Protein AF-B0KKS2-F1 (afdb_monomer)

Foldseek 3Di:
DDDDDPDPDPPVPPPPDFDFDWDWDADPVGIDIDGDGDPVRVVVVVLVVCCVVPNDVRSVVVVVVVVVVVPPDPPPPPPPPDD

Radius of gyration: 22.16 Å; Cα contacts (8 Å, |Δi|>4): 47; chains: 1; bounding box: 64×37×66 Å

Structure (mmCIF, N/CA/C/O backbone):
data_AF-B0KKS2-F1
#
_entry.id   AF-B0KKS2-F1
#
loop_
_atom_site.group_PDB
_atom_site.id
_atom_site.type_symbol
_atom_site.label_atom_id
_atom_site.label_alt_id
_atom_site.label_comp_id
_atom_site.label_asym_id
_atom_site.label_entity_id
_atom_site.label_seq_id
_atom_site.pdbx_PDB_ins_code
_atom_site.Cartn_x
_atom_site.Cartn_y
_atom_site.Cartn_z
_atom_site.occupancy
_atom_site.B_iso_or_equiv
_atom_site.auth_seq_id
_atom_site.auth_comp_id
_atom_site.auth_asym_id
_atom_site.auth_atom_id
_atom_site.pdbx_PDB_model_num
ATOM 1 N N . MET A 1 1 ? 52.807 6.075 1.423 1.00 53.31 1 MET A N 1
ATOM 2 C CA . MET A 1 1 ? 51.618 6.902 1.715 1.00 53.31 1 MET A CA 1
ATOM 3 C C . MET A 1 1 ? 50.728 6.834 0.486 1.00 53.31 1 MET A C 1
ATOM 5 O O . MET A 1 1 ? 51.045 7.467 -0.509 1.00 53.31 1 MET A O 1
ATOM 9 N N . PHE A 1 2 ? 49.732 5.947 0.484 1.00 46.12 2 PHE A N 1
ATOM 10 C CA . PHE A 1 2 ? 48.822 5.792 -0.655 1.00 46.12 2 PHE A CA 1
ATOM 11 C C . PHE A 1 2 ? 47.703 6.833 -0.541 1.00 46.12 2 PHE A C 1
ATOM 13 O O . PHE A 1 2 ? 47.163 6.986 0.558 1.00 46.12 2 PHE A O 1
ATOM 20 N N . PRO A 1 3 ? 47.353 7.561 -1.614 1.00 57.97 3 PRO A N 1
ATOM 21 C CA . PRO A 1 3 ? 46.215 8.461 -1.569 1.00 57.97 3 PRO A CA 1
ATOM 22 C C . PRO A 1 3 ? 44.931 7.634 -1.464 1.00 57.97 3 PRO A C 1
ATOM 24 O O . PRO A 1 3 ? 44.708 6.689 -2.219 1.00 57.97 3 PRO A O 1
ATOM 27 N N . PHE A 1 4 ? 44.096 7.993 -0.495 1.00 62.22 4 PHE A N 1
ATOM 28 C CA . PHE A 1 4 ? 42.731 7.505 -0.381 1.00 62.22 4 PHE A CA 1
ATOM 29 C C . PHE A 1 4 ? 41.945 7.993 -1.604 1.00 62.22 4 PHE A C 1
ATOM 31 O O . PHE A 1 4 ? 41.712 9.192 -1.751 1.00 62.22 4 PHE A O 1
ATOM 38 N N . VAL A 1 5 ? 41.582 7.077 -2.503 1.00 66.19 5 VAL A N 1
ATOM 39 C CA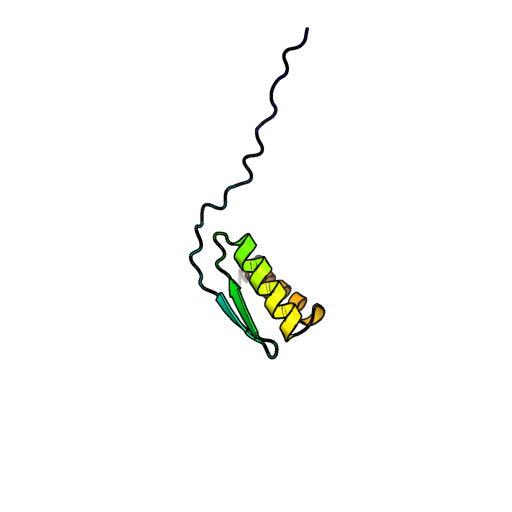 . VAL A 1 5 ? 40.681 7.364 -3.624 1.00 66.19 5 VAL A CA 1
ATOM 40 C C . VAL A 1 5 ? 39.256 7.182 -3.101 1.00 66.19 5 VAL A C 1
ATOM 42 O O . VAL A 1 5 ? 38.885 6.047 -2.790 1.00 66.19 5 VAL A O 1
ATOM 45 N N . PRO A 1 6 ? 38.448 8.248 -2.956 1.00 63.75 6 PRO A N 1
ATOM 46 C CA . PRO A 1 6 ? 37.049 8.077 -2.603 1.00 63.75 6 PRO A CA 1
ATOM 47 C C . PRO A 1 6 ? 36.366 7.304 -3.736 1.00 63.75 6 PRO A C 1
ATOM 49 O O . PRO A 1 6 ? 36.356 7.743 -4.886 1.00 63.75 6 PRO A O 1
ATOM 52 N N . GLY A 1 7 ? 35.843 6.119 -3.413 1.00 65.94 7 GLY A N 1
ATOM 53 C CA . GLY A 1 7 ? 35.043 5.326 -4.343 1.00 65.94 7 GLY A CA 1
ATOM 54 C C . GLY A 1 7 ? 33.818 6.114 -4.818 1.00 65.94 7 GLY A C 1
ATOM 55 O O . GLY A 1 7 ? 33.413 7.069 -4.148 1.00 65.94 7 GLY A O 1
ATOM 56 N N . PRO A 1 8 ? 33.223 5.737 -5.963 1.00 61.81 8 PRO A N 1
ATOM 57 C CA . PRO A 1 8 ? 32.067 6.438 -6.500 1.00 61.81 8 PRO A CA 1
ATOM 58 C C . PRO A 1 8 ? 30.999 6.526 -5.413 1.00 61.81 8 PRO A C 1
ATOM 60 O O . PRO A 1 8 ? 30.559 5.508 -4.868 1.00 61.81 8 PRO A O 1
ATOM 63 N N . LYS A 1 9 ? 30.628 7.764 -5.064 1.00 59.34 9 LYS A N 1
ATOM 64 C CA . LYS A 1 9 ? 29.470 8.046 -4.222 1.00 59.34 9 LYS A CA 1
ATOM 65 C C . LYS A 1 9 ? 28.334 7.273 -4.877 1.00 59.34 9 LYS A C 1
ATOM 67 O O . LYS A 1 9 ? 28.043 7.501 -6.048 1.00 59.34 9 LYS A O 1
ATOM 72 N N . ARG A 1 10 ? 27.763 6.296 -4.171 1.00 53.06 10 ARG A N 1
ATOM 73 C CA . ARG A 1 10 ? 26.511 5.677 -4.597 1.00 53.06 10 ARG A CA 1
ATOM 74 C C . ARG A 1 10 ? 25.478 6.796 -4.534 1.00 53.06 10 ARG A C 1
ATOM 76 O O . ARG A 1 10 ? 24.843 6.991 -3.504 1.00 53.06 10 ARG A O 1
ATOM 83 N N . GLU A 1 11 ? 25.390 7.589 -5.595 1.00 51.91 11 GLU A N 1
ATOM 84 C CA . GLU A 1 11 ? 24.169 8.277 -5.968 1.00 51.91 11 GLU A CA 1
ATOM 85 C C . GLU A 1 11 ? 23.178 7.151 -6.197 1.00 51.91 11 GLU A C 1
ATOM 87 O O . GLU A 1 11 ? 23.099 6.542 -7.262 1.00 51.91 11 GLU A O 1
ATOM 92 N N . LEU A 1 12 ? 22.524 6.774 -5.097 1.00 52.22 12 LEU A N 1
ATOM 93 C CA . LEU A 1 12 ? 21.274 6.057 -5.145 1.00 52.22 12 LEU A CA 1
ATOM 94 C C . LEU A 1 12 ? 20.433 6.876 -6.104 1.00 52.22 12 LEU A C 1
ATOM 96 O O . LEU A 1 12 ? 20.169 8.042 -5.819 1.00 52.22 12 LEU A O 1
ATOM 100 N N . PHE A 1 13 ? 20.172 6.286 -7.268 1.00 49.56 13 PHE A N 1
ATOM 101 C CA . PHE A 1 13 ? 19.258 6.765 -8.286 1.00 49.56 13 PHE A CA 1
ATOM 102 C C . PHE A 1 13 ? 18.105 7.473 -7.571 1.00 49.56 13 PHE A C 1
ATOM 104 O O . PHE A 1 13 ? 17.235 6.824 -6.995 1.00 49.56 13 PHE A O 1
ATOM 111 N N . MET A 1 14 ? 18.154 8.804 -7.504 1.00 53.19 14 MET A N 1
ATOM 112 C CA . MET A 1 14 ? 17.016 9.575 -7.043 1.00 53.19 14 MET A CA 1
ATOM 113 C C . MET A 1 14 ? 16.012 9.410 -8.165 1.00 53.19 14 MET A C 1
ATOM 115 O O . MET A 1 14 ? 16.161 10.033 -9.219 1.00 53.19 14 MET A O 1
ATOM 119 N N . SER A 1 15 ? 15.068 8.486 -7.976 1.00 54.41 15 SER A N 1
ATOM 120 C CA . SER A 1 15 ? 13.909 8.310 -8.838 1.00 54.41 15 SER A CA 1
ATOM 121 C C . SER A 1 15 ? 13.405 9.709 -9.197 1.00 54.41 15 SER A C 1
ATOM 123 O O . SER A 1 15 ? 12.958 10.453 -8.332 1.00 54.41 15 SER A O 1
ATOM 125 N N . THR A 1 16 ? 13.553 10.118 -10.462 1.00 64.44 16 THR A N 1
ATOM 126 C CA . THR A 1 16 ? 13.330 11.505 -10.939 1.00 64.44 16 THR A CA 1
ATOM 127 C C . THR A 1 16 ? 11.847 11.904 -10.919 1.00 64.44 16 THR A C 1
ATOM 129 O O . THR A 1 16 ? 11.434 12.908 -11.491 1.00 64.44 16 THR A O 1
ATOM 132 N N . HIS A 1 17 ? 11.027 11.085 -10.274 1.00 71.62 17 HIS A N 1
ATOM 133 C CA . HIS A 1 17 ? 9.587 11.157 -10.246 1.00 71.62 17 HIS A CA 1
ATOM 134 C C . HIS A 1 17 ? 9.193 11.635 -8.853 1.00 71.62 17 HIS A C 1
ATOM 136 O O . HIS A 1 17 ? 9.259 10.877 -7.888 1.00 71.62 17 HIS A O 1
ATOM 142 N N . ASN A 1 18 ? 8.815 12.907 -8.763 1.00 82.12 18 ASN A N 1
ATOM 143 C CA . ASN A 1 18 ? 8.167 13.446 -7.578 1.00 82.12 18 ASN A CA 1
ATOM 144 C C . ASN A 1 18 ? 6.713 12.966 -7.564 1.00 82.12 18 ASN A C 1
ATOM 146 O O . ASN A 1 18 ? 5.994 13.178 -8.545 1.00 82.12 18 ASN A O 1
ATOM 150 N N . ILE A 1 19 ? 6.294 12.322 -6.479 1.00 86.38 19 ILE A N 1
ATOM 151 C CA . ILE A 1 19 ? 4.902 11.922 -6.280 1.00 86.38 19 ILE A CA 1
ATOM 152 C C . ILE A 1 19 ? 4.256 12.913 -5.318 1.00 86.38 19 ILE A C 1
ATOM 154 O O . ILE A 1 19 ? 4.796 13.188 -4.254 1.00 86.38 19 ILE A O 1
ATOM 158 N N . ASP A 1 20 ? 3.098 13.440 -5.707 1.00 91.94 20 ASP A N 1
ATOM 159 C CA . ASP A 1 20 ? 2.219 14.202 -4.824 1.00 91.94 20 ASP A CA 1
ATOM 160 C C . ASP A 1 20 ? 0.932 13.396 -4.630 1.00 91.94 20 ASP A C 1
ATOM 162 O O . ASP A 1 20 ? 0.142 13.220 -5.564 1.00 91.94 20 ASP A O 1
ATOM 166 N N . ALA A 1 21 ? 0.772 12.823 -3.439 1.00 92.12 21 ALA A N 1
ATOM 167 C CA . ALA A 1 21 ? -0.376 12.005 -3.081 1.00 92.12 21 ALA A CA 1
ATOM 168 C C . ALA A 1 21 ? -0.810 12.292 -1.639 1.00 92.12 21 ALA A C 1
ATOM 170 O O . ALA A 1 21 ? 0.007 12.320 -0.724 1.00 92.12 21 ALA A O 1
ATOM 171 N N . ASP A 1 22 ? -2.118 12.438 -1.431 1.00 94.94 22 ASP A N 1
ATOM 172 C CA . ASP A 1 22 ? -2.747 12.524 -0.111 1.00 94.94 22 ASP A CA 1
ATOM 173 C C . ASP A 1 22 ? -3.583 11.259 0.097 1.00 94.94 22 ASP A C 1
ATOM 175 O O . ASP A 1 22 ? -4.615 11.055 -0.546 1.00 94.94 22 ASP A O 1
ATOM 179 N N . ILE A 1 23 ? -3.105 10.367 0.963 1.00 94.75 23 ILE A N 1
ATOM 180 C CA . ILE A 1 23 ? -3.744 9.081 1.243 1.00 94.75 23 ILE A CA 1
ATOM 181 C C . ILE A 1 23 ? -4.361 9.163 2.629 1.00 94.75 23 ILE A C 1
ATOM 183 O O . ILE A 1 23 ? -3.651 9.256 3.627 1.00 94.75 23 ILE A O 1
ATOM 187 N N . LYS A 1 24 ? -5.689 9.086 2.705 1.00 95.44 24 LYS A N 1
ATOM 188 C CA . LYS A 1 24 ? -6.436 9.092 3.967 1.00 95.44 24 LYS A CA 1
ATOM 189 C C . LYS A 1 24 ? -7.197 7.790 4.123 1.00 95.44 24 LYS A C 1
ATOM 191 O O . LYS A 1 24 ? -8.042 7.461 3.294 1.00 95.44 24 LYS A O 1
ATOM 196 N N . VAL A 1 25 ? -6.927 7.079 5.209 1.00 94.62 25 VAL A N 1
ATOM 197 C CA . VAL A 1 25 ? -7.537 5.786 5.515 1.00 94.62 25 VAL A CA 1
ATOM 198 C C . VAL A 1 25 ? -8.291 5.876 6.829 1.00 94.62 25 VAL A C 1
ATOM 200 O O . VAL A 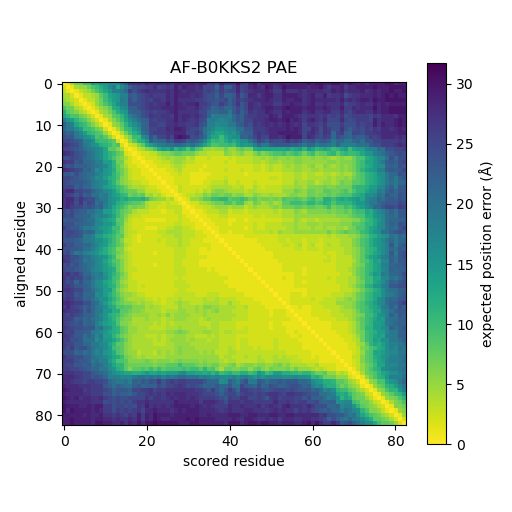1 25 ? -7.808 6.453 7.803 1.00 94.62 25 VAL A O 1
ATOM 203 N N . LYS A 1 26 ? -9.503 5.326 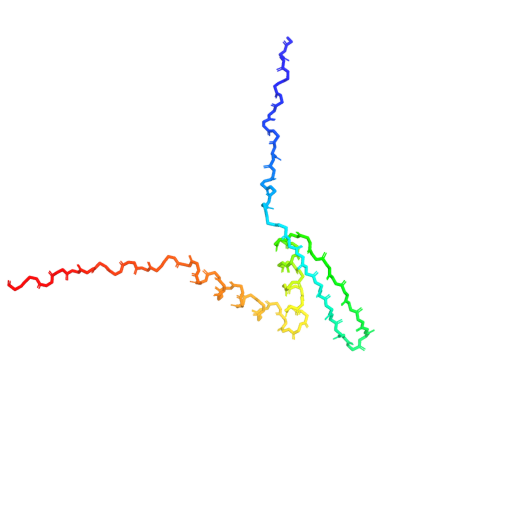6.840 1.00 93.00 26 LYS A N 1
ATOM 204 C CA . LYS A 1 26 ? -10.359 5.261 8.023 1.00 93.00 26 LYS A CA 1
ATOM 205 C C . LYS A 1 26 ? -10.410 3.821 8.507 1.00 93.00 26 LYS A C 1
ATOM 207 O O . LYS A 1 26 ? -10.769 2.930 7.744 1.00 93.00 26 LYS A O 1
ATOM 212 N N . TRP A 1 27 ? -10.076 3.633 9.771 1.00 88.75 27 TRP A N 1
ATOM 213 C CA . TRP A 1 27 ? -10.074 2.365 10.484 1.00 88.75 27 TRP A CA 1
ATOM 214 C C . TRP A 1 27 ? -11.169 2.365 11.549 1.00 88.75 27 TRP A C 1
ATOM 216 O O . TRP A 1 27 ? -11.738 3.412 11.869 1.00 88.75 27 TRP A O 1
ATOM 226 N N . ALA A 1 28 ? -11.445 1.201 12.133 1.00 87.12 28 ALA A N 1
ATOM 227 C CA . ALA A 1 28 ? -12.363 1.114 13.265 1.00 87.12 28 ALA A CA 1
ATOM 228 C C . ALA A 1 28 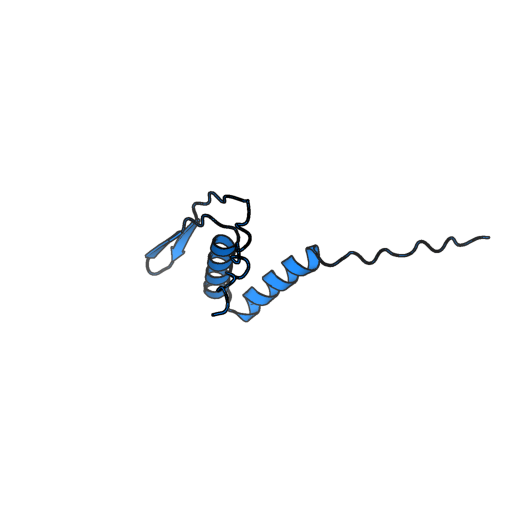? -11.820 1.876 14.491 1.00 87.12 28 ALA A C 1
ATOM 230 O O . ALA A 1 28 ? -12.594 2.474 15.235 1.00 87.12 28 ALA A O 1
ATOM 231 N N . GLU A 1 29 ? -10.494 1.903 14.674 1.00 87.12 29 GLU A N 1
ATOM 232 C CA . GLU A 1 29 ? -9.830 2.539 15.818 1.00 87.12 29 GLU A CA 1
ATOM 233 C C . GLU A 1 29 ? -9.467 4.018 15.592 1.00 87.12 29 GLU A C 1
ATOM 235 O O . GLU A 1 29 ? -9.008 4.686 16.519 1.00 87.12 29 GLU A O 1
ATOM 240 N N . GLY A 1 30 ? -9.639 4.557 14.378 1.00 90.12 30 GLY A N 1
ATOM 241 C CA . GLY A 1 30 ? -9.251 5.935 14.073 1.00 90.12 30 GLY A CA 1
ATOM 242 C C . GLY A 1 30 ? -8.990 6.203 12.594 1.00 90.12 30 GLY A C 1
ATOM 2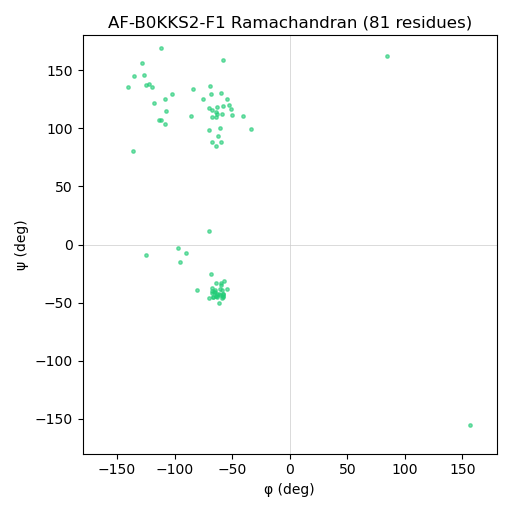43 O O . GLY A 1 30 ? -9.515 5.528 11.717 1.00 90.12 30 GLY A O 1
ATOM 244 N N . GLN A 1 31 ? -8.177 7.216 12.301 1.00 92.12 31 GLN A N 1
ATOM 245 C CA . GLN A 1 31 ? -7.792 7.575 10.933 1.00 92.12 31 GLN A CA 1
ATOM 246 C C . GLN A 1 31 ? -6.272 7.655 10.789 1.00 92.12 31 GLN 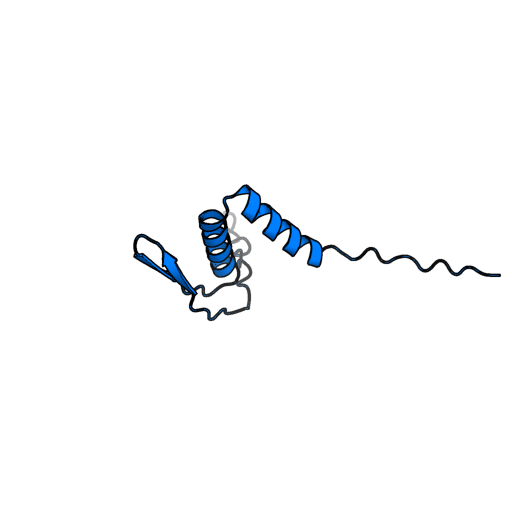A C 1
ATOM 248 O O . GLN A 1 31 ? -5.579 8.084 11.712 1.00 92.12 31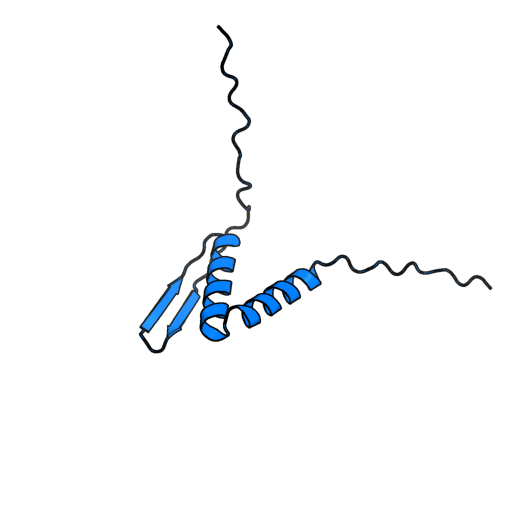 GLN A O 1
ATOM 253 N N . SER A 1 32 ? -5.763 7.281 9.618 1.00 92.44 32 SER A N 1
ATOM 254 C CA . SER A 1 32 ? -4.358 7.431 9.235 1.00 92.44 32 SER A CA 1
ATOM 255 C C . SER A 1 32 ? -4.257 8.263 7.964 1.00 92.44 32 SER A C 1
ATOM 257 O O . SER A 1 32 ? -5.050 8.086 7.040 1.00 92.44 32 SER A O 1
ATOM 259 N N . ALA A 1 33 ? -3.289 9.174 7.921 1.00 94.50 33 ALA A N 1
ATOM 260 C CA . ALA A 1 33 ? -3.003 9.996 6.756 1.00 94.50 33 ALA A CA 1
ATOM 261 C C . ALA A 1 33 ? -1.532 9.837 6.369 1.00 94.50 33 ALA A C 1
ATOM 263 O O . ALA A 1 33 ? -0.665 9.824 7.244 1.00 94.50 33 ALA A O 1
ATOM 264 N N . TYR A 1 34 ? -1.272 9.720 5.071 1.00 94.12 34 TYR A N 1
ATOM 265 C CA . TYR A 1 34 ? 0.059 9.542 4.510 1.00 94.12 34 TYR A CA 1
ATOM 266 C C . TYR A 1 34 ? 0.242 10.452 3.300 1.00 94.12 34 TYR A C 1
ATOM 268 O O . TYR A 1 34 ? -0.689 10.644 2.515 1.00 94.12 34 TYR A O 1
ATOM 276 N N . SER A 1 35 ? 1.463 10.952 3.133 1.00 93.56 35 SER A N 1
ATOM 277 C CA . SER A 1 35 ? 1.847 11.797 2.003 1.00 93.56 35 SER A CA 1
ATOM 278 C C . SER A 1 35 ? 3.205 11.342 1.464 1.00 93.56 35 SER A C 1
ATOM 280 O O . SER A 1 35 ? 4.224 11.899 1.871 1.00 93.56 35 SER A O 1
ATOM 282 N N . PRO A 1 36 ? 3.252 10.274 0.644 1.00 93.31 36 PRO A N 1
ATOM 283 C CA . PRO A 1 36 ? 4.506 9.803 0.064 1.00 93.31 36 PRO A CA 1
ATOM 284 C C . PRO A 1 36 ? 5.040 10.800 -0.963 1.00 93.31 36 PRO A C 1
ATOM 286 O O . PRO A 1 36 ? 4.279 11.282 -1.800 1.00 93.31 36 PRO A O 1
ATOM 289 N N . GLY A 1 37 ? 6.347 11.059 -0.920 1.00 91.31 37 GLY A N 1
ATOM 290 C CA . GLY A 1 37 ? 7.054 11.886 -1.900 1.00 91.31 37 GLY A CA 1
ATOM 291 C C . GLY A 1 37 ? 7.712 11.072 -3.016 1.00 91.31 37 GLY A C 1
ATOM 292 O O . GLY A 1 37 ? 8.095 11.624 -4.049 1.00 91.31 37 GLY A O 1
ATOM 293 N N . THR A 1 38 ? 7.840 9.755 -2.827 1.00 90.56 38 THR A N 1
ATOM 294 C CA . THR A 1 38 ? 8.516 8.857 -3.772 1.00 90.56 38 THR A CA 1
ATOM 295 C C . THR A 1 38 ? 7.663 7.640 -4.153 1.00 90.56 38 THR A C 1
ATOM 297 O O . THR A 1 38 ? 6.773 7.234 -3.394 1.00 90.56 38 THR A O 1
ATOM 300 N N . PRO A 1 39 ? 7.925 7.016 -5.320 1.00 91.00 39 PRO A N 1
ATOM 301 C CA . PRO A 1 39 ? 7.305 5.744 -5.698 1.00 91.00 39 PRO A CA 1
ATOM 302 C C . PRO A 1 39 ? 7.496 4.639 -4.657 1.00 91.00 39 PRO A C 1
ATOM 304 O O . PRO A 1 39 ? 6.584 3.851 -4.413 1.00 91.00 39 PRO A O 1
ATOM 307 N N . GLU A 1 40 ? 8.669 4.587 -4.031 1.00 90.56 40 GLU A N 1
ATOM 308 C CA . GLU A 1 40 ? 9.021 3.589 -3.028 1.00 90.56 40 GLU A CA 1
ATOM 309 C C . GLU A 1 40 ? 8.178 3.763 -1.757 1.00 90.56 40 GLU A C 1
ATOM 311 O O . GLU A 1 40 ? 7.618 2.790 -1.250 1.00 90.56 40 GLU A O 1
ATOM 316 N N . GLU A 1 41 ? 8.024 4.998 -1.273 1.00 92.00 41 GLU A N 1
ATOM 317 C CA . GLU A 1 41 ? 7.165 5.306 -0.125 1.00 92.00 41 GLU A CA 1
ATOM 318 C C . GLU A 1 41 ? 5.697 4.993 -0.423 1.00 92.00 41 GLU A C 1
ATOM 320 O O . GLU A 1 41 ? 5.022 4.355 0.389 1.00 92.00 41 GLU A O 1
ATOM 325 N N . LEU A 1 42 ? 5.212 5.387 -1.606 1.00 93.50 42 LEU A N 1
ATOM 326 C CA . LEU A 1 42 ? 3.848 5.097 -2.044 1.00 93.50 42 LEU A CA 1
ATOM 327 C C . LEU A 1 42 ? 3.578 3.588 -2.055 1.00 93.50 42 LEU A C 1
ATOM 329 O O . LEU A 1 42 ? 2.529 3.144 -1.582 1.00 93.50 42 LEU A O 1
ATOM 333 N N . LEU A 1 43 ? 4.523 2.796 -2.568 1.00 92.88 43 LEU A N 1
ATOM 334 C CA . LEU A 1 43 ? 4.376 1.348 -2.650 1.00 92.88 43 LEU A CA 1
ATOM 335 C C . LEU A 1 43 ? 4.373 0.692 -1.265 1.00 92.88 43 LEU A C 1
ATOM 337 O O . LEU A 1 43 ? 3.545 -0.183 -1.017 1.00 92.88 43 LEU A O 1
ATOM 341 N N . LEU A 1 44 ? 5.248 1.124 -0.353 1.00 93.94 44 LEU A N 1
ATOM 342 C CA . LEU A 1 44 ? 5.267 0.613 1.020 1.00 93.94 44 LEU A CA 1
ATOM 343 C C . LEU A 1 44 ? 3.946 0.888 1.743 1.00 93.94 44 LEU A C 1
ATOM 345 O O . LEU A 1 44 ? 3.406 -0.017 2.380 1.00 93.94 44 LEU A O 1
ATOM 349 N N . ILE A 1 45 ? 3.395 2.098 1.595 1.00 95.38 45 ILE A N 1
ATOM 350 C CA . ILE A 1 45 ? 2.076 2.440 2.142 1.00 95.38 45 ILE A CA 1
ATOM 351 C C . ILE A 1 45 ? 1.006 1.540 1.516 1.00 95.38 45 ILE A C 1
ATOM 353 O O . ILE A 1 45 ? 0.237 0.914 2.237 1.00 95.38 45 ILE A O 1
ATOM 357 N N . GLY A 1 46 ? 0.973 1.418 0.186 1.00 94.44 46 GLY A N 1
ATOM 358 C CA . GLY A 1 46 ? -0.013 0.589 -0.511 1.00 94.44 46 GLY A CA 1
ATOM 359 C C . GLY A 1 46 ? 0.008 -0.880 -0.073 1.00 94.44 46 GLY A C 1
ATOM 360 O O . GLY A 1 46 ? -1.050 -1.465 0.160 1.00 94.44 46 GLY A O 1
ATOM 361 N N . ILE A 1 47 ? 1.200 -1.463 0.091 1.00 94.94 47 ILE A N 1
ATOM 362 C CA . ILE A 1 47 ? 1.361 -2.843 0.567 1.00 94.94 47 ILE A CA 1
ATOM 363 C C . ILE A 1 47 ? 0.905 -2.973 2.024 1.00 94.94 47 ILE A C 1
ATOM 365 O O . ILE A 1 47 ? 0.160 -3.903 2.322 1.00 94.94 47 ILE A O 1
ATOM 369 N N . ASP A 1 48 ? 1.289 -2.058 2.921 1.00 94.19 48 ASP A N 1
ATOM 370 C CA . ASP A 1 48 ? 0.862 -2.105 4.330 1.00 94.19 48 ASP A CA 1
ATOM 371 C C . ASP A 1 48 ? -0.669 -2.079 4.449 1.00 94.19 48 ASP A C 1
ATOM 373 O O . ASP A 1 48 ? -1.262 -2.901 5.149 1.00 94.19 48 ASP A O 1
ATOM 377 N N . LEU A 1 49 ? -1.330 -1.198 3.690 1.00 94.25 49 LEU A N 1
ATOM 378 C CA . LEU A 1 49 ? -2.792 -1.123 3.648 1.00 94.25 49 LEU A CA 1
ATOM 379 C C . LEU A 1 49 ? -3.422 -2.424 3.140 1.00 94.25 49 LEU A C 1
ATOM 381 O O . LEU A 1 49 ? -4.401 -2.901 3.713 1.00 94.25 49 LEU A O 1
ATOM 385 N N . LEU A 1 50 ? -2.845 -3.024 2.100 1.00 94.50 50 LEU A N 1
ATOM 386 C CA . LEU A 1 50 ? -3.340 -4.270 1.523 1.00 94.50 50 LEU A CA 1
ATOM 387 C C . LEU A 1 50 ? -3.172 -5.459 2.478 1.00 94.50 50 LEU A C 1
ATOM 389 O O . LEU A 1 50 ? -4.076 -6.285 2.598 1.00 94.50 50 LEU A O 1
ATOM 393 N N . VAL A 1 51 ? -2.046 -5.530 3.192 1.00 95.06 51 VAL A N 1
ATOM 394 C CA . VAL A 1 51 ? -1.797 -6.550 4.219 1.00 95.06 51 VAL A CA 1
ATOM 395 C C . VAL A 1 51 ? -2.772 -6.389 5.385 1.00 95.06 51 VAL A C 1
ATOM 397 O O . VAL A 1 51 ? -3.298 -7.391 5.865 1.00 95.06 51 VAL A O 1
ATOM 400 N N . ARG A 1 52 ? -3.056 -5.156 5.820 1.00 92.19 52 ARG A N 1
ATOM 401 C CA . ARG A 1 52 ? -4.036 -4.890 6.887 1.00 92.19 52 ARG A CA 1
ATOM 402 C C . ARG A 1 52 ? -5.462 -5.271 6.490 1.00 92.19 52 ARG A C 1
ATOM 404 O O . ARG A 1 52 ? -6.183 -5.804 7.324 1.00 92.19 52 ARG A O 1
ATOM 411 N N . ASP A 1 53 ? -5.859 -5.016 5.243 1.00 92.00 53 ASP A N 1
ATOM 412 C CA . ASP A 1 53 ? -7.220 -5.290 4.758 1.00 92.00 53 ASP A CA 1
ATOM 413 C C . ASP A 1 53 ? -7.439 -6.769 4.390 1.00 92.00 53 ASP A C 1
ATOM 415 O O . ASP A 1 53 ? -8.504 -7.330 4.646 1.00 92.00 53 ASP A O 1
ATOM 419 N N . ARG A 1 54 ? -6.440 -7.422 3.777 1.00 92.31 54 ARG A N 1
ATOM 420 C CA . ARG A 1 54 ? -6.594 -8.749 3.142 1.00 92.31 54 ARG A CA 1
ATOM 421 C C . ARG A 1 54 ? -5.624 -9.823 3.629 1.00 92.31 54 ARG A C 1
ATOM 423 O O . ARG A 1 54 ? -5.800 -10.989 3.279 1.00 92.31 54 ARG A O 1
ATOM 430 N N . GLY A 1 55 ? -4.618 -9.464 4.419 1.00 93.94 55 GLY A N 1
ATOM 431 C CA . GLY A 1 55 ? -3.546 -10.364 4.842 1.00 93.94 55 GLY A CA 1
ATOM 432 C C . GLY A 1 55 ? -2.400 -10.484 3.830 1.00 93.94 55 GLY A C 1
ATOM 433 O O . GLY A 1 55 ? -2.523 -10.143 2.652 1.00 93.94 55 GLY A O 1
ATOM 434 N N . ALA A 1 56 ? -1.258 -10.987 4.306 1.00 93.19 56 ALA A N 1
ATOM 435 C CA . ALA A 1 56 ? 0.001 -11.005 3.555 1.00 93.19 56 ALA A CA 1
ATOM 436 C C . ALA A 1 56 ? -0.039 -11.858 2.275 1.00 93.19 56 ALA A C 1
ATOM 438 O O . ALA A 1 56 ? 0.438 -11.417 1.231 1.00 93.19 56 ALA A O 1
ATOM 439 N N . GLU A 1 57 ? -0.651 -13.043 2.330 1.00 93.56 57 GLU A N 1
ATOM 440 C CA . GLU A 1 57 ? -0.738 -13.938 1.166 1.00 93.56 57 GLU A CA 1
ATOM 441 C C . GLU A 1 57 ? -1.589 -13.340 0.043 1.00 93.56 57 GLU A C 1
ATOM 443 O O . GLU A 1 57 ? -1.211 -13.392 -1.125 1.00 93.56 57 GLU A O 1
ATOM 448 N N . ALA A 1 58 ? -2.707 -12.696 0.391 1.00 92.12 58 ALA A N 1
ATOM 449 C CA . ALA A 1 58 ? -3.525 -12.001 -0.594 1.00 92.12 58 ALA A CA 1
ATOM 450 C C . ALA A 1 58 ? -2.750 -10.831 -1.214 1.00 92.12 58 ALA A C 1
ATOM 452 O O . ALA A 1 58 ? -2.751 -10.683 -2.435 1.00 92.12 58 ALA A O 1
ATOM 453 N N . ALA A 1 59 ? -2.046 -10.042 -0.393 1.00 94.88 59 ALA A N 1
ATOM 454 C CA . ALA A 1 59 ? -1.254 -8.908 -0.859 1.00 94.88 59 ALA A CA 1
ATOM 455 C C . ALA A 1 59 ? -0.173 -9.314 -1.873 1.00 94.88 59 ALA A C 1
ATOM 457 O O . ALA A 1 59 ? 0.021 -8.632 -2.881 1.00 94.88 59 ALA A O 1
ATOM 458 N N . ARG A 1 60 ? 0.480 -10.460 -1.653 1.00 93.44 60 ARG A N 1
ATOM 459 C CA . ARG A 1 60 ? 1.475 -11.014 -2.576 1.00 93.44 60 ARG A CA 1
ATOM 460 C C . ARG A 1 60 ? 0.908 -11.258 -3.978 1.00 93.44 60 ARG A C 1
ATOM 462 O O . ARG A 1 60 ? 1.555 -10.886 -4.954 1.00 93.44 60 ARG A O 1
ATOM 469 N N . GLY A 1 61 ? -0.307 -11.798 -4.084 1.00 93.62 61 GLY A N 1
ATOM 470 C CA . GLY A 1 61 ? -0.950 -12.044 -5.379 1.00 93.62 61 GLY A CA 1
ATOM 471 C C . GLY A 1 61 ? -1.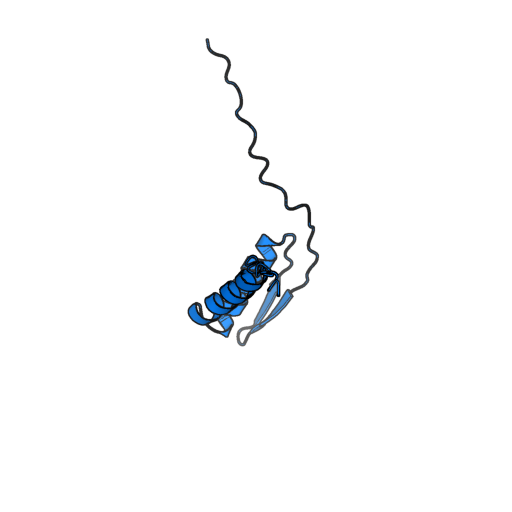152 -10.768 -6.208 1.00 93.62 61 GLY A C 1
ATOM 472 O O . GLY A 1 61 ? -0.982 -10.784 -7.424 1.00 93.62 61 GLY A O 1
ATOM 473 N N . PHE A 1 62 ? -1.437 -9.629 -5.567 1.00 91.44 62 PHE A N 1
ATOM 474 C CA . PHE A 1 62 ? -1.530 -8.344 -6.274 1.00 91.44 62 PHE A CA 1
ATOM 475 C C . PHE A 1 62 ? -0.176 -7.875 -6.815 1.00 91.44 62 PHE A C 1
ATOM 477 O O . PHE A 1 62 ? -0.118 -7.317 -7.910 1.00 91.44 62 PHE A O 1
ATOM 484 N N . ILE A 1 63 ? 0.912 -8.106 -6.076 1.00 90.50 63 ILE A N 1
ATOM 485 C CA . ILE A 1 63 ? 2.267 -7.774 -6.537 1.00 90.50 63 ILE A CA 1
ATOM 486 C C . ILE A 1 63 ? 2.616 -8.622 -7.765 1.00 90.50 63 ILE A C 1
ATOM 488 O O . ILE A 1 63 ? 3.096 -8.086 -8.763 1.00 90.50 63 ILE A O 1
ATOM 492 N N . GLU A 1 64 ? 2.316 -9.920 -7.725 1.00 91.81 64 GLU A N 1
ATOM 493 C CA . GLU A 1 64 ? 2.529 -10.837 -8.850 1.00 91.81 64 GLU A CA 1
ATOM 494 C C . GLU A 1 64 ? 1.759 -10.376 -10.101 1.00 91.81 64 GLU A C 1
ATOM 496 O O . GLU A 1 64 ? 2.360 -10.228 -11.164 1.00 91.81 64 GLU A O 1
ATOM 501 N N . GLN A 1 65 ? 0.485 -9.993 -9.963 1.00 89.75 65 GLN A N 1
ATOM 502 C CA . GLN A 1 65 ? -0.311 -9.437 -11.070 1.00 89.75 65 GLN A CA 1
ATOM 503 C C . GLN A 1 65 ? 0.267 -8.151 -11.671 1.00 89.75 65 GLN A C 1
ATOM 505 O O . GLN A 1 65 ? 0.076 -7.873 -12.856 1.00 89.75 65 GLN A O 1
ATOM 510 N N . VAL A 1 66 ? 0.912 -7.303 -10.865 1.00 88.81 66 VAL A N 1
ATOM 511 C CA . VAL A 1 66 ? 1.584 -6.105 -11.388 1.00 88.81 66 VAL A CA 1
ATOM 512 C C . VAL A 1 66 ? 2.812 -6.518 -12.189 1.00 88.81 66 VAL A C 1
ATOM 514 O O . VAL A 1 66 ? 2.980 -6.041 -13.309 1.00 88.81 66 VAL A O 1
ATOM 517 N N . LEU A 1 67 ? 3.630 -7.427 -11.656 1.00 88.50 67 LEU A N 1
ATOM 518 C CA . LEU A 1 67 ? 4.837 -7.921 -12.323 1.00 88.50 67 LEU A CA 1
ATOM 519 C C . LEU A 1 67 ? 4.528 -8.612 -13.656 1.00 88.50 67 LEU A C 1
ATOM 521 O O . LEU A 1 67 ? 5.244 -8.389 -14.630 1.00 88.50 67 LEU A O 1
ATOM 525 N N . GLU A 1 68 ? 3.437 -9.373 -13.738 1.00 90.31 68 GLU A N 1
ATOM 526 C CA . GLU A 1 68 ? 2.982 -10.015 -14.978 1.00 90.31 68 GLU A CA 1
ATOM 527 C C . GLU A 1 68 ? 2.745 -9.017 -16.120 1.00 90.31 68 GLU A C 1
ATOM 529 O O . GLU A 1 68 ? 3.008 -9.336 -17.277 1.00 90.31 68 GLU A O 1
ATOM 534 N N . ARG A 1 69 ? 2.328 -7.777 -15.830 1.00 85.56 69 ARG A N 1
ATOM 535 C CA . ARG A 1 69 ? 2.136 -6.741 -16.869 1.00 85.56 69 ARG A CA 1
ATOM 536 C C . ARG A 1 69 ? 3.445 -6.282 -17.501 1.00 85.56 69 ARG A C 1
ATOM 538 O O . ARG A 1 69 ? 3.440 -5.791 -18.626 1.00 85.56 69 ARG A O 1
ATOM 545 N N . TYR A 1 70 ? 4.542 -6.412 -16.764 1.00 85.44 70 TYR A N 1
ATOM 546 C CA . TYR A 1 70 ? 5.888 -6.091 -17.228 1.00 85.44 70 TYR A CA 1
ATOM 547 C C . TYR A 1 70 ? 6.637 -7.328 -17.724 1.00 85.44 70 TYR A C 1
ATOM 549 O O . TYR A 1 70 ? 7.758 -7.194 -18.220 1.00 85.44 70 TYR A O 1
ATOM 557 N N . ALA A 1 71 ? 6.038 -8.521 -17.623 1.00 76.50 71 ALA A N 1
ATOM 558 C CA . ALA A 1 71 ? 6.607 -9.706 -18.233 1.00 76.50 71 ALA A CA 1
ATOM 559 C C . ALA A 1 71 ? 6.710 -9.467 -19.750 1.00 76.50 71 ALA A C 1
ATOM 561 O O . ALA A 1 71 ? 5.744 -9.007 -20.374 1.00 76.50 71 ALA A O 1
ATOM 562 N N . PRO A 1 72 ? 7.876 -9.733 -20.365 1.00 68.31 72 PRO A N 1
ATOM 563 C CA . PRO A 1 72 ? 8.030 -9.581 -21.800 1.00 68.31 72 PRO A CA 1
ATOM 564 C C . PRO A 1 72 ? 6.993 -10.472 -22.477 1.00 68.31 72 PRO A C 1
ATOM 566 O O . PRO A 1 72 ? 6.996 -11.689 -22.285 1.00 68.31 72 PRO A O 1
ATOM 569 N N . HIS A 1 73 ? 6.092 -9.865 -23.253 1.00 62.56 73 HIS A N 1
ATOM 570 C CA . HIS A 1 73 ? 5.189 -10.636 -24.094 1.00 62.56 73 HIS A CA 1
ATOM 571 C C . HIS A 1 73 ? 6.061 -11.555 -24.954 1.00 62.56 73 HIS A C 1
ATOM 573 O O . HIS A 1 73 ? 6.973 -11.048 -25.620 1.00 62.56 73 HIS A O 1
ATOM 579 N N . PRO A 1 74 ? 5.839 -12.883 -24.945 1.00 60.66 74 PRO A N 1
ATOM 580 C CA . PRO A 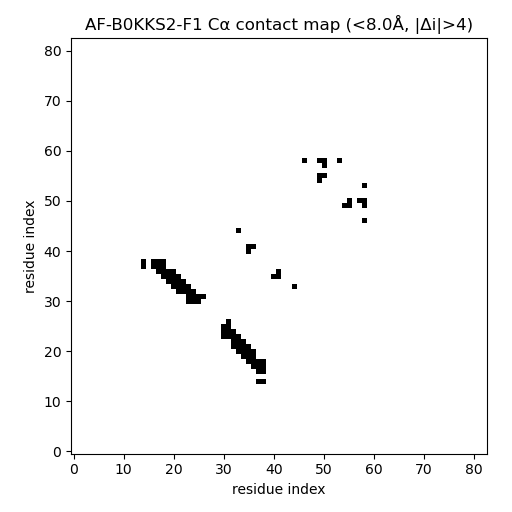1 74 ? 6.546 -13.751 -25.862 1.00 60.66 74 PRO A CA 1
ATOM 581 C C . PRO A 1 74 ? 6.205 -13.262 -27.266 1.00 60.66 74 PRO A C 1
ATOM 583 O O . PRO A 1 74 ? 5.051 -13.312 -27.693 1.00 60.66 74 PRO A O 1
ATOM 586 N N . VAL A 1 75 ? 7.207 -12.724 -27.961 1.00 57.69 75 VAL A N 1
ATOM 587 C CA . VAL A 1 75 ? 7.110 -12.418 -29.383 1.00 57.69 75 VAL A CA 1
ATOM 588 C C . VAL A 1 75 ? 6.838 -13.758 -30.043 1.00 57.69 75 VAL A C 1
ATOM 590 O O . VAL A 1 75 ? 7.746 -14.574 -30.161 1.00 57.69 75 VAL A O 1
ATOM 593 N N . ILE A 1 76 ? 5.580 -14.030 -30.389 1.00 63.56 76 ILE A N 1
ATOM 594 C CA . ILE A 1 76 ? 5.226 -15.215 -31.161 1.00 63.56 76 ILE A CA 1
ATOM 595 C C . ILE A 1 76 ? 5.942 -15.032 -32.501 1.00 63.56 76 ILE A C 1
ATOM 597 O O . ILE A 1 76 ? 5.604 -14.091 -33.227 1.00 63.56 76 ILE A O 1
ATOM 601 N N . PRO A 1 77 ? 6.953 -15.853 -32.841 1.00 58.22 77 PRO A N 1
ATOM 602 C CA . PRO A 1 77 ? 7.556 -15.760 -34.153 1.00 58.22 77 PRO A CA 1
ATOM 603 C C . PRO A 1 77 ? 6.470 -16.136 -35.158 1.00 58.22 77 PRO A C 1
ATOM 605 O O . PRO A 1 77 ? 5.981 -17.266 -35.176 1.00 58.22 77 PRO A O 1
ATOM 608 N N . ILE A 1 78 ? 6.060 -15.166 -35.974 1.00 64.75 78 ILE A N 1
ATOM 609 C CA . ILE A 1 78 ? 5.252 -15.424 -37.160 1.00 64.75 78 ILE A CA 1
ATOM 610 C C . ILE A 1 78 ? 6.076 -16.314 -38.093 1.00 64.75 78 ILE A C 1
ATOM 612 O O . ILE A 1 78 ? 6.898 -15.836 -38.869 1.00 64.75 78 ILE A O 1
ATOM 616 N N . VAL A 1 79 ? 5.907 -17.631 -37.990 1.00 67.50 79 VAL A N 1
ATOM 617 C CA . VAL A 1 79 ? 6.455 -18.554 -38.984 1.00 67.50 79 VAL A CA 1
ATOM 618 C C . VAL A 1 79 ? 5.669 -18.296 -40.269 1.00 67.50 79 VAL A C 1
ATOM 620 O O . VAL A 1 79 ? 4.453 -18.524 -40.279 1.00 67.50 79 VAL A O 1
ATOM 623 N N . PRO A 1 80 ? 6.294 -17.806 -41.355 1.00 64.44 80 PRO A N 1
ATOM 624 C CA . PRO A 1 80 ? 5.594 -17.698 -42.617 1.00 64.44 80 PRO A CA 1
ATOM 625 C C . PRO A 1 80 ? 5.329 -19.129 -43.080 1.00 64.44 80 PRO A C 1
ATOM 627 O O . PRO A 1 80 ? 6.254 -19.863 -43.425 1.00 64.44 80 PRO A O 1
ATOM 630 N N . THR A 1 81 ? 4.064 -19.546 -43.057 1.00 61.03 81 THR A N 1
ATOM 631 C CA . THR A 1 81 ? 3.625 -20.737 -43.787 1.00 61.03 81 THR A CA 1
ATOM 632 C C . THR A 1 81 ? 3.736 -20.404 -45.271 1.00 61.03 81 THR A C 1
ATOM 634 O O . THR A 1 81 ? 2.818 -19.847 -45.869 1.00 61.03 81 THR A O 1
ATOM 637 N N . GLY A 1 82 ? 4.916 -20.658 -45.836 1.00 69.56 82 GLY A N 1
ATOM 638 C CA . GLY A 1 82 ? 5.138 -20.644 -47.274 1.00 69.56 82 GLY A CA 1
ATOM 639 C C . GLY A 1 82 ? 4.436 -21.849 -47.892 1.00 69.56 82 GLY A C 1
ATOM 640 O O . GLY A 1 82 ? 4.742 -22.985 -47.532 1.00 69.56 82 GLY A O 1
ATOM 641 N N . ARG A 1 83 ? 3.464 -21.575 -48.764 1.00 56.69 83 ARG A N 1
ATOM 642 C CA . ARG A 1 83 ? 2.941 -22.516 -49.760 1.00 56.69 83 ARG A CA 1
ATOM 643 C C . ARG A 1 83 ? 3.820 -22.489 -50.999 1.00 56.69 83 ARG A C 1
ATOM 645 O O . ARG A 1 83 ? 4.336 -21.390 -51.301 1.00 56.69 83 ARG A O 1
#

Sequence (83 aa):
MFPFVPGPKRELFMSTHNIDADIKVKWAEGQSAYSPGTPEELLLIGIDLLVRDRGAEAARGFIEQVLERYAPHPVIPIVPTGR

Nearest PDB structures (foldseek):
  8yh9-assembly1_J  TM=3.849E-01  e=9.406E+00  Selenomonas sp.

pLDDT: mean 80.59, std 15.75, range [46.12, 95.44]

Mean predicted aligned error: 12.76 Å

Organism: Pseudomonas putida (strain GB-1) (NCBI:txid76869)

Solvent-accessible surface area (backbone atoms only — not comparable to full-atom values): 5466 Å² total; per-residue (Å²): 138,81,83,84,75,83,69,83,77,80,72,67,80,71,70,91,54,80,41,87,50,84,47,78,46,80,55,96,92,46,74,52,76,49,67,37,56,36,67,68,51,43,48,54,52,52,49,52,54,37,28,73,75,60,33,63,72,55,38,49,53,56,53,50,59,55,52,56,73,70,48,79,74,80,78,74,78,80,73,78,83,78,128

Secondary structure (DSSP, 8-state):
-----PPPP------S------EEEE-SS-EEEE--SSHHHHHHHHHHHHHHHH-HHHHHHHHHHHHHHHSPP----------